Protein AF-A0A9X5XF66-F1 (afdb_monomer_lite)

pLDDT: mean 83.91, std 6.06, range [62.75, 95.19]

Radius of gyration: 17.58 Å; chains: 1; bounding box: 38×31×45 Å

Secondary structure (DSSP, 8-state):
--HHHHHHHTT--HHHHHHH-SSHHHHHHHHHHHHHHHHHHHHHHT-TT--S-HHHHHHHHHHHHHSHHHHHHHHHHHHHHT-TTTHHHHHHHHHHHHHHHHHHHHHHTT--TTSBTTB--

Structure (mmCIF, N/CA/C/O backbone):
data_AF-A0A9X5XF66-F1
#
_entry.id   AF-A0A9X5XF66-F1
#
loop_
_atom_site.group_PDB
_atom_site.id
_atom_site.type_symbol
_atom_site.label_atom_id
_atom_site.label_alt_id
_atom_site.label_comp_id
_atom_site.label_asym_id
_atom_site.label_entity_id
_atom_site.label_seq_id
_atom_site.pdbx_PDB_ins_code
_atom_site.Cartn_x
_atom_site.Cartn_y
_atom_site.Cartn_z
_atom_site.occupancy
_atom_site.B_iso_or_equiv
_atom_site.auth_seq_id
_atom_site.auth_comp_id
_atom_site.auth_asym_id
_atom_site.auth_atom_id
_atom_site.pdbx_PDB_model_num
ATOM 1 N N . SER A 1 1 ? -14.588 3.139 12.901 1.00 71.12 1 SER A N 1
ATOM 2 C CA . SER A 1 1 ? -14.802 1.946 13.754 1.00 71.12 1 SER A CA 1
ATOM 3 C C . SER A 1 1 ? -14.045 2.100 15.059 1.00 71.12 1 SER A C 1
ATOM 5 O O . SER A 1 1 ? -12.987 2.708 15.033 1.00 71.12 1 SER A O 1
ATOM 7 N N . THR A 1 2 ? -14.553 1.595 16.186 1.00 83.31 2 THR A N 1
ATOM 8 C CA . THR A 1 2 ? -13.814 1.597 17.467 1.00 83.31 2 THR A CA 1
ATOM 9 C C . THR A 1 2 ? -12.855 0.405 17.546 1.00 83.31 2 THR A C 1
ATOM 11 O O . THR A 1 2 ? -13.057 -0.585 16.840 1.00 83.31 2 THR A O 1
ATOM 14 N N . VAL A 1 3 ? -11.860 0.455 18.442 1.00 85.88 3 VAL A N 1
ATOM 15 C CA . VAL A 1 3 ? -10.942 -0.676 18.707 1.00 85.88 3 VAL A CA 1
ATOM 16 C C . VAL A 1 3 ? -11.712 -1.958 19.043 1.00 85.88 3 VAL A C 1
ATOM 18 O O . VAL A 1 3 ? -11.362 -3.031 18.569 1.00 85.88 3 VAL A O 1
ATOM 21 N N . SER A 1 4 ? -12.814 -1.856 19.795 1.00 85.88 4 SER A N 1
ATOM 22 C CA . SER A 1 4 ? -13.634 -3.022 20.160 1.00 85.88 4 SER A CA 1
ATOM 23 C C . SER A 1 4 ? -14.348 -3.657 18.962 1.00 85.88 4 SER A C 1
ATOM 25 O O . SER A 1 4 ? -14.392 -4.879 18.876 1.00 85.88 4 SER A O 1
ATOM 27 N N . VAL A 1 5 ? -14.856 -2.851 18.019 1.00 90.44 5 VAL A N 1
ATOM 28 C CA . VAL A 1 5 ? -15.474 -3.365 16.780 1.00 90.44 5 VAL A CA 1
ATOM 29 C C . VAL A 1 5 ? -14.429 -4.040 15.890 1.00 90.44 5 VAL A C 1
ATOM 31 O O . VAL A 1 5 ? -14.720 -5.040 15.239 1.00 90.44 5 VAL A O 1
ATOM 34 N N . VAL A 1 6 ? -13.205 -3.506 15.850 1.00 89.31 6 VAL A N 1
ATOM 35 C CA . VAL A 1 6 ? -12.104 -4.144 15.115 1.00 89.31 6 VAL A CA 1
ATOM 36 C C . VAL A 1 6 ? -11.703 -5.462 15.778 1.00 89.31 6 VAL A C 1
ATOM 38 O O . VAL A 1 6 ? -11.550 -6.456 15.077 1.00 89.31 6 VAL A O 1
ATOM 41 N N . ALA A 1 7 ? -11.610 -5.496 17.109 1.00 91.00 7 ALA A N 1
ATOM 42 C CA . ALA A 1 7 ? -11.276 -6.697 17.871 1.00 91.00 7 ALA A CA 1
ATOM 43 C C . ALA A 1 7 ? -12.265 -7.845 17.617 1.00 91.00 7 ALA A C 1
ATOM 45 O O . ALA A 1 7 ? -11.851 -8.962 17.322 1.00 91.00 7 ALA A O 1
ATOM 46 N N . GLU A 1 8 ? -13.566 -7.543 17.656 1.00 93.00 8 GLU A N 1
ATOM 47 C CA . GLU A 1 8 ? -14.634 -8.502 17.358 1.00 93.00 8 GLU A CA 1
ATOM 48 C C . GLU A 1 8 ? -14.480 -9.101 15.955 1.00 93.00 8 GLU A C 1
ATOM 50 O O . GLU A 1 8 ? -14.481 -10.320 15.794 1.00 93.00 8 GLU A O 1
ATOM 55 N N . ARG A 1 9 ? -14.268 -8.252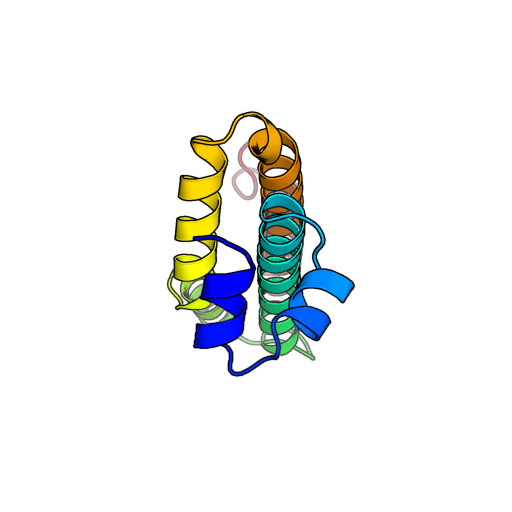 14.942 1.00 92.88 9 ARG A N 1
ATOM 56 C CA . ARG A 1 9 ? -14.077 -8.696 13.552 1.00 92.88 9 ARG A CA 1
ATOM 57 C C . ARG A 1 9 ? -12.788 -9.487 13.345 1.00 92.88 9 ARG A C 1
ATOM 59 O O . ARG A 1 9 ? -12.752 -10.359 12.486 1.00 92.88 9 ARG A O 1
ATOM 66 N N . ALA A 1 10 ? -11.745 -9.175 14.108 1.00 91.12 10 ALA A N 1
ATOM 67 C CA . ALA A 1 10 ? -10.463 -9.869 14.065 1.00 91.12 10 ALA A CA 1
ATOM 68 C C . ALA A 1 10 ? -10.441 -11.154 14.917 1.00 91.12 10 ALA A C 1
ATOM 70 O O . ALA A 1 10 ? -9.427 -11.846 14.935 1.00 91.12 10 ALA A O 1
ATOM 71 N N . GLY A 1 11 ? -11.525 -11.478 15.634 1.00 94.69 11 GLY A N 1
ATOM 72 C CA . GLY A 1 11 ? -11.590 -12.657 16.502 1.00 94.69 11 GLY A CA 1
ATOM 73 C C . GLY A 1 11 ? -10.692 -12.570 17.741 1.00 94.69 11 GLY A C 1
ATOM 74 O O . GLY A 1 11 ? -10.374 -13.596 18.339 1.00 94.69 11 GLY A O 1
ATOM 75 N N . VAL A 1 12 ? -10.277 -11.364 18.142 1.00 95.19 12 VAL A N 1
ATOM 76 C CA . VAL A 1 12 ? -9.430 -11.139 19.324 1.00 95.19 12 VAL A CA 1
ATOM 77 C C . VAL A 1 12 ? -10.238 -10.557 20.479 1.00 95.19 12 VAL A C 1
ATOM 79 O O . VAL A 1 12 ? -11.230 -9.848 20.296 1.00 95.19 12 VAL A O 1
ATOM 82 N N . SER A 1 13 ? -9.814 -10.844 21.711 1.00 94.06 13 SER A N 1
ATOM 83 C CA . SER A 1 13 ? -10.511 -10.326 22.887 1.00 94.06 13 SER A CA 1
ATOM 84 C C . SER A 1 13 ? -10.379 -8.802 22.984 1.00 94.06 13 SER A C 1
ATOM 86 O O . SER A 1 13 ? -9.344 -8.217 22.656 1.00 94.06 13 SER A O 1
ATOM 88 N N . ARG A 1 14 ? -11.422 -8.143 23.507 1.00 89.00 14 ARG A N 1
ATOM 89 C CA . ARG A 1 14 ? -11.399 -6.692 23.763 1.00 89.00 14 ARG A CA 1
ATOM 90 C C . ARG A 1 14 ? -10.244 -6.286 24.685 1.00 89.00 14 ARG A C 1
ATOM 92 O O . ARG A 1 14 ? -9.637 -5.249 24.453 1.00 89.00 14 ARG A O 1
ATOM 99 N N . GLY A 1 15 ? -9.934 -7.104 25.695 1.00 90.19 15 GLY A N 1
ATOM 100 C CA . GLY A 1 15 ? -8.834 -6.854 26.631 1.00 90.19 15 GLY A CA 1
ATOM 101 C C . GLY A 1 15 ? -7.459 -6.921 25.965 1.00 90.19 15 GLY A C 1
ATOM 102 O O . GLY A 1 15 ? -6.638 -6.040 26.196 1.00 90.19 15 GLY A O 1
ATOM 103 N N . ALA A 1 16 ? -7.231 -7.899 25.081 1.00 90.25 16 ALA A N 1
ATOM 104 C CA . ALA A 1 16 ? -5.992 -7.984 24.307 1.00 90.25 16 ALA A CA 1
ATOM 105 C C . ALA A 1 16 ? -5.852 -6.792 23.349 1.00 90.25 16 ALA A C 1
ATOM 107 O O . ALA A 1 16 ? -4.815 -6.135 23.322 1.00 90.25 16 ALA A O 1
ATOM 108 N N . ALA A 1 17 ? -6.918 -6.451 22.620 1.00 90.56 17 ALA A N 1
ATOM 109 C CA . ALA A 1 17 ? -6.899 -5.308 21.711 1.00 90.56 17 ALA A CA 1
ATOM 110 C C . ALA A 1 17 ? -6.652 -3.979 22.442 1.00 90.56 17 ALA A C 1
ATOM 112 O O . ALA A 1 17 ? -5.861 -3.178 21.964 1.00 90.56 17 ALA A O 1
ATOM 113 N N . GLN A 1 18 ? -7.266 -3.759 23.611 1.00 88.94 18 GLN A N 1
ATOM 114 C CA . GLN A 1 18 ? -7.029 -2.558 24.426 1.00 88.94 18 GLN A CA 1
ATOM 115 C C . GLN A 1 18 ? -5.636 -2.521 25.058 1.00 88.94 18 GLN A C 1
ATOM 117 O O . GLN A 1 18 ? -5.085 -1.440 25.260 1.00 88.94 18 GLN A O 1
ATOM 122 N N . HIS A 1 19 ? -5.070 -3.686 25.381 1.00 91.31 19 HIS A N 1
ATOM 123 C CA . HIS A 1 19 ? -3.703 -3.780 25.877 1.00 91.31 19 HIS A CA 1
ATOM 124 C C . HIS A 1 19 ? -2.695 -3.312 24.819 1.00 91.31 19 HIS A C 1
ATOM 126 O O . HIS A 1 19 ? -1.781 -2.561 25.148 1.00 91.31 19 HIS A O 1
ATOM 132 N N . HIS A 1 20 ? -2.895 -3.703 23.556 1.00 90.56 20 HIS A N 1
ATOM 133 C CA . HIS A 1 20 ? -2.045 -3.277 22.440 1.00 90.56 20 HIS A CA 1
ATOM 134 C C . HIS A 1 20 ? -2.364 -1.864 21.936 1.00 90.56 20 HIS A C 1
ATOM 136 O O . HIS A 1 20 ? -1.454 -1.113 21.598 1.00 90.56 20 HIS A O 1
ATOM 142 N N . PHE A 1 21 ? -3.642 -1.487 21.910 1.00 92.88 21 PHE A N 1
ATOM 143 C CA . PHE A 1 21 ? -4.117 -0.227 21.347 1.00 92.88 21 PHE A CA 1
ATOM 144 C C . PHE A 1 21 ? -5.092 0.444 22.310 1.00 92.88 21 PHE A C 1
ATOM 146 O O . PHE A 1 21 ? -6.286 0.130 22.348 1.00 92.88 21 PHE A O 1
ATOM 153 N N . ARG A 1 22 ? -4.577 1.396 23.094 1.00 88.19 22 ARG A N 1
ATOM 154 C CA . ARG A 1 22 ? -5.396 2.163 24.045 1.00 88.19 22 ARG A CA 1
ATOM 155 C C . ARG A 1 22 ? -6.435 3.024 23.341 1.00 88.19 22 ARG A C 1
ATOM 157 O O . ARG A 1 22 ? -7.522 3.221 23.881 1.00 88.19 22 ARG A O 1
ATOM 164 N N . THR A 1 23 ? -6.104 3.531 22.157 1.00 87.62 23 THR A N 1
ATOM 165 C CA . THR A 1 23 ? -6.971 4.412 21.376 1.00 87.62 23 THR A CA 1
ATOM 166 C C . THR A 1 23 ? -7.201 3.872 19.966 1.00 87.62 23 THR A C 1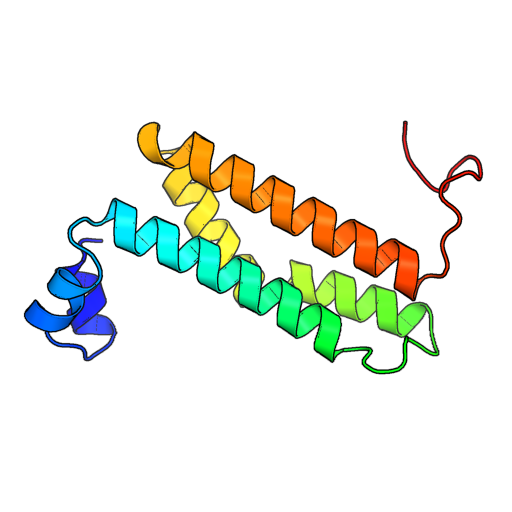
ATOM 168 O O . THR A 1 23 ? -6.498 2.979 19.482 1.00 87.62 23 THR A O 1
ATOM 171 N N . ARG A 1 24 ? -8.227 4.401 19.292 1.00 85.50 24 ARG A N 1
ATOM 172 C CA . ARG A 1 24 ? -8.495 4.071 17.886 1.00 85.50 24 ARG A CA 1
ATOM 173 C C . ARG A 1 24 ? -7.357 4.577 17.001 1.00 85.50 24 ARG A C 1
ATOM 175 O O . ARG A 1 24 ? -7.015 3.927 16.021 1.00 85.50 24 ARG A O 1
ATOM 182 N N . GLU A 1 25 ? -6.799 5.718 17.363 1.00 83.38 25 GLU A N 1
ATOM 183 C CA . GLU A 1 25 ? -5.713 6.421 16.706 1.00 83.38 25 GLU A CA 1
ATOM 184 C C . GLU A 1 25 ? -4.422 5.594 16.758 1.00 83.38 25 GLU A C 1
ATOM 186 O O . GLU A 1 25 ? -3.730 5.487 15.745 1.00 83.38 25 GLU A O 1
ATOM 191 N N . ASP A 1 26 ? -4.137 4.938 17.890 1.00 85.50 26 ASP A N 1
ATOM 192 C CA . ASP A 1 26 ? -2.994 4.024 18.032 1.00 85.50 26 ASP A CA 1
ATOM 193 C C . ASP A 1 26 ? -3.145 2.798 17.126 1.00 85.50 26 ASP A C 1
ATOM 195 O O . ASP A 1 26 ? -2.231 2.462 16.374 1.00 85.50 26 ASP A O 1
ATOM 199 N N . LEU A 1 27 ? -4.324 2.162 17.146 1.00 88.00 27 LEU A N 1
ATOM 200 C CA . LEU A 1 27 ? -4.638 1.032 16.265 1.00 88.00 27 LEU A CA 1
ATOM 201 C C . LEU A 1 27 ? -4.502 1.423 14.793 1.00 88.00 27 LEU A C 1
ATOM 203 O O . LEU A 1 27 ? -3.957 0.674 13.987 1.00 88.00 27 LEU A O 1
ATOM 207 N N . PHE A 1 28 ? -5.026 2.593 14.443 1.00 84.19 28 PHE A N 1
ATOM 208 C CA . PHE A 1 28 ? -4.975 3.097 13.088 1.00 84.19 28 PHE A CA 1
ATOM 209 C C . PHE A 1 28 ? -3.529 3.341 12.648 1.00 84.19 28 PHE A C 1
ATOM 211 O O . PHE A 1 28 ? -3.131 2.842 11.600 1.00 84.19 28 PHE A O 1
ATOM 218 N N . THR A 1 29 ? -2.742 4.047 13.465 1.00 79.50 29 THR A N 1
ATOM 219 C CA . THR A 1 29 ? -1.325 4.342 13.195 1.00 79.50 29 THR A CA 1
ATOM 220 C C . THR A 1 29 ? -0.543 3.049 12.963 1.00 79.50 29 THR A C 1
ATOM 222 O O . THR A 1 29 ? 0.090 2.899 11.919 1.00 79.50 29 THR A O 1
ATOM 225 N N . ALA A 1 30 ? -0.689 2.074 13.864 1.00 85.69 30 ALA A N 1
ATOM 226 C CA . ALA A 1 30 ? -0.037 0.774 13.742 1.00 85.69 30 ALA A CA 1
ATOM 227 C C . ALA A 1 30 ? -0.471 0.004 12.484 1.00 85.69 30 ALA A C 1
ATOM 229 O O . ALA A 1 30 ? 0.348 -0.653 11.846 1.00 85.69 30 ALA A O 1
ATOM 230 N N . ALA A 1 31 ? -1.745 0.096 12.089 1.00 85.38 31 ALA A N 1
ATOM 231 C CA . ALA A 1 31 ? -2.224 -0.527 10.860 1.00 85.38 31 ALA A CA 1
ATOM 232 C C . ALA A 1 31 ? -1.587 0.099 9.610 1.00 85.38 31 ALA A C 1
ATOM 234 O O . ALA A 1 31 ? -1.211 -0.634 8.696 1.00 85.38 31 ALA A O 1
ATOM 235 N N . VAL A 1 32 ? -1.439 1.431 9.559 1.00 78.06 32 VAL A N 1
ATOM 236 C CA . VAL A 1 32 ? -0.771 2.072 8.415 1.00 78.06 32 VAL A CA 1
ATOM 237 C C . VAL A 1 32 ? 0.712 1.691 8.379 1.00 78.06 32 VAL A C 1
ATOM 239 O O . VAL A 1 32 ? 1.216 1.344 7.311 1.00 78.06 32 VAL A O 1
ATOM 242 N N . GLU A 1 33 ? 1.402 1.707 9.524 1.00 79.31 33 GLU A N 1
ATOM 243 C CA . GLU A 1 33 ? 2.812 1.301 9.635 1.00 79.31 33 GLU A CA 1
ATOM 244 C C . GLU A 1 33 ? 3.026 -0.143 9.180 1.00 79.31 33 GLU A C 1
ATOM 246 O O . GLU A 1 33 ? 3.902 -0.403 8.358 1.00 79.31 33 GLU A O 1
ATOM 251 N N . TYR A 1 34 ? 2.180 -1.067 9.636 1.00 85.44 34 TYR A N 1
ATOM 252 C CA . TYR A 1 34 ? 2.218 -2.461 9.203 1.00 85.44 34 TYR A CA 1
ATOM 253 C C . TYR A 1 34 ? 2.064 -2.585 7.682 1.00 85.44 34 TYR A C 1
ATOM 255 O O . TYR A 1 34 ? 2.882 -3.219 7.021 1.00 85.44 34 TYR A O 1
ATOM 263 N N . VAL A 1 35 ? 1.062 -1.917 7.099 1.00 80.94 35 VAL A N 1
ATOM 264 C CA . VAL A 1 35 ? 0.842 -1.925 5.645 1.00 80.94 35 VAL A CA 1
ATOM 265 C C . VAL A 1 35 ? 2.055 -1.371 4.886 1.00 80.94 35 VAL A C 1
ATOM 267 O O . VAL A 1 35 ? 2.413 -1.898 3.834 1.00 80.94 35 VAL A O 1
ATOM 270 N N . ALA A 1 36 ? 2.707 -0.330 5.402 1.00 75.44 36 ALA A N 1
ATOM 271 C CA . ALA A 1 36 ? 3.915 0.243 4.815 1.00 75.44 36 ALA A CA 1
ATOM 272 C C . ALA A 1 36 ? 5.117 -0.723 4.838 1.00 75.44 36 ALA A C 1
ATOM 274 O O . ALA A 1 36 ? 5.821 -0.855 3.830 1.00 75.44 36 ALA A O 1
ATOM 275 N N . GLU A 1 37 ? 5.342 -1.408 5.961 1.00 80.88 37 GLU A N 1
ATOM 276 C CA . GLU A 1 37 ? 6.419 -2.396 6.098 1.00 80.88 37 GLU A CA 1
ATOM 277 C C . GLU A 1 37 ? 6.179 -3.630 5.224 1.00 80.88 37 GLU A C 1
ATOM 279 O O . GLU A 1 37 ? 7.093 -4.078 4.528 1.00 80.88 37 GLU A O 1
ATOM 284 N N . GLU A 1 38 ? 4.944 -4.132 5.173 1.00 84.38 38 GLU A N 1
ATOM 285 C CA . GLU A 1 38 ? 4.568 -5.256 4.309 1.00 84.38 38 GLU A CA 1
ATOM 286 C C . GLU A 1 38 ? 4.779 -4.916 2.831 1.00 84.38 38 GLU A C 1
ATOM 288 O O . GLU A 1 38 ? 5.332 -5.719 2.084 1.00 84.38 38 GLU A O 1
ATOM 293 N N . ARG A 1 39 ? 4.422 -3.697 2.399 1.00 79.75 39 ARG A N 1
ATOM 294 C CA . ARG A 1 39 ? 4.675 -3.237 1.022 1.00 79.75 39 ARG A CA 1
ATOM 295 C C . ARG A 1 39 ? 6.160 -3.196 0.689 1.00 79.75 39 ARG A C 1
ATOM 297 O O . ARG A 1 39 ? 6.557 -3.659 -0.376 1.00 79.75 39 ARG A O 1
ATOM 304 N N . SER A 1 40 ? 6.967 -2.655 1.598 1.00 74.94 40 SER A N 1
ATOM 305 C CA . SER A 1 40 ? 8.419 -2.557 1.412 1.00 74.94 40 SER A CA 1
ATOM 306 C C . SER A 1 40 ? 9.068 -3.943 1.376 1.00 74.94 40 SER A C 1
ATOM 308 O O . SER A 1 40 ? 9.958 -4.202 0.569 1.00 74.94 40 SER A O 1
ATOM 310 N N . THR A 1 41 ? 8.597 -4.856 2.225 1.00 82.12 41 THR A N 1
ATOM 311 C CA . THR A 1 41 ? 9.069 -6.244 2.292 1.00 82.12 41 THR A CA 1
ATOM 312 C C . THR A 1 41 ? 8.671 -7.035 1.052 1.00 82.12 41 THR A C 1
ATOM 314 O O . THR A 1 41 ? 9.529 -7.679 0.456 1.00 82.12 41 THR A O 1
ATOM 317 N N . ALA A 1 42 ? 7.414 -6.929 0.613 1.00 79.69 42 ALA A N 1
ATOM 318 C CA . ALA A 1 42 ? 6.937 -7.559 -0.614 1.00 79.69 42 ALA A CA 1
ATOM 319 C C . ALA A 1 42 ? 7.753 -7.099 -1.826 1.00 79.69 42 ALA A C 1
ATOM 321 O O . ALA A 1 42 ? 8.176 -7.927 -2.623 1.00 79.69 42 ALA A O 1
ATOM 322 N N . LEU A 1 43 ? 8.043 -5.799 -1.928 1.00 73.50 43 LEU A N 1
ATOM 323 C CA . LEU A 1 43 ? 8.836 -5.261 -3.029 1.00 73.50 43 LEU A CA 1
ATOM 324 C C . LEU A 1 43 ? 10.275 -5.808 -3.036 1.00 73.50 43 LEU A C 1
ATOM 326 O O . LEU A 1 43 ? 10.756 -6.230 -4.084 1.00 73.50 43 LEU A O 1
ATOM 330 N N . ARG A 1 44 ? 10.946 -5.856 -1.876 1.00 74.69 44 ARG A N 1
ATOM 331 C CA . ARG A 1 44 ? 12.294 -6.446 -1.755 1.00 74.69 44 ARG A CA 1
ATOM 332 C C . ARG A 1 44 ? 12.310 -7.944 -2.068 1.00 74.69 44 ARG A C 1
ATOM 334 O O . ARG A 1 44 ? 13.264 -8.435 -2.661 1.00 74.69 44 ARG A O 1
ATOM 341 N N . ALA A 1 45 ? 11.253 -8.663 -1.698 1.00 81.50 45 ALA A N 1
ATOM 342 C CA . ALA A 1 45 ? 11.139 -10.099 -1.934 1.00 81.50 45 ALA A CA 1
ATOM 343 C C . ALA A 1 45 ? 10.935 -10.470 -3.414 1.00 81.50 45 ALA A C 1
ATOM 345 O O . ALA A 1 45 ? 11.179 -11.618 -3.777 1.00 81.50 45 ALA A O 1
ATOM 346 N N . LEU A 1 46 ? 10.505 -9.532 -4.267 1.00 73.75 46 LEU A N 1
ATOM 347 C CA . LEU A 1 46 ? 10.311 -9.795 -5.698 1.00 73.75 46 LEU A CA 1
ATOM 348 C C . LEU A 1 46 ? 11.635 -9.968 -6.454 1.00 73.75 46 LEU A C 1
ATOM 350 O O . LEU A 1 46 ? 11.655 -10.645 -7.477 1.00 73.75 46 LEU A O 1
ATOM 354 N N . PHE A 1 47 ? 12.735 -9.400 -5.949 1.00 75.62 47 PHE A N 1
ATOM 355 C CA . PHE A 1 47 ? 14.024 -9.373 -6.649 1.00 75.62 47 PHE A CA 1
ATOM 356 C C . PHE A 1 47 ? 15.206 -9.625 -5.696 1.00 75.62 47 PHE A C 1
ATOM 358 O O . PHE A 1 47 ? 16.071 -8.761 -5.548 1.00 75.62 47 PHE A O 1
ATOM 365 N N . PRO A 1 48 ? 15.273 -10.797 -5.035 1.00 72.06 48 PRO A N 1
ATOM 366 C CA . PRO A 1 48 ? 16.288 -11.082 -4.018 1.00 72.06 48 PRO A CA 1
ATOM 367 C C . PRO A 1 48 ? 17.724 -11.079 -4.566 1.00 72.06 48 PRO A C 1
ATOM 369 O O . PRO A 1 48 ? 18.654 -10.806 -3.814 1.00 72.06 48 PRO A O 1
ATOM 372 N N . GLU A 1 49 ? 17.903 -11.340 -5.864 1.00 75.69 49 GLU A N 1
ATOM 373 C CA . GLU A 1 49 ? 19.200 -11.278 -6.559 1.00 75.69 49 GLU A CA 1
ATOM 374 C C . GLU A 1 49 ? 19.262 -10.147 -7.605 1.00 75.69 49 GLU A C 1
ATOM 376 O O . GLU A 1 49 ? 20.128 -10.134 -8.477 1.00 75.69 49 GLU A O 1
ATOM 381 N N . GLY A 1 50 ? 18.335 -9.186 -7.526 1.00 69.31 50 GLY A N 1
ATOM 382 C CA . GLY A 1 50 ? 18.099 -8.196 -8.575 1.00 69.31 50 GLY A CA 1
ATOM 383 C C . GLY A 1 50 ? 17.181 -8.717 -9.687 1.00 69.31 50 GLY A C 1
ATOM 384 O O . GLY A 1 50 ? 16.827 -9.895 -9.740 1.00 69.31 50 GLY A O 1
ATOM 385 N N . ALA A 1 51 ? 16.733 -7.813 -10.559 1.00 65.88 51 ALA A N 1
ATOM 386 C CA . ALA A 1 51 ? 15.847 -8.146 -11.669 1.00 65.88 51 ALA A CA 1
ATOM 387 C C . ALA A 1 51 ? 16.630 -8.372 -12.966 1.00 65.88 51 ALA A C 1
ATOM 389 O O . ALA A 1 51 ? 17.483 -7.561 -13.324 1.00 65.88 51 ALA A O 1
ATOM 390 N N . ALA A 1 52 ? 16.305 -9.439 -13.699 1.00 66.12 52 ALA A N 1
ATOM 391 C CA . ALA A 1 52 ? 16.919 -9.722 -14.998 1.00 66.12 52 ALA A CA 1
ATOM 392 C C . ALA A 1 52 ? 16.252 -8.949 -16.153 1.00 66.12 52 ALA A C 1
ATOM 394 O O . ALA A 1 52 ? 16.909 -8.651 -17.151 1.00 66.12 52 ALA A O 1
ATOM 395 N N . ASP A 1 53 ? 14.961 -8.610 -16.019 1.00 84.69 53 ASP A N 1
ATOM 396 C CA . ASP A 1 53 ? 14.174 -7.925 -17.047 1.00 84.69 53 ASP A CA 1
ATOM 397 C C . ASP A 1 53 ? 13.488 -6.660 -16.504 1.00 84.69 53 ASP A C 1
ATOM 399 O O . ASP A 1 53 ? 12.706 -6.681 -15.550 1.00 84.69 53 ASP A O 1
ATOM 403 N N . ARG A 1 54 ? 13.715 -5.539 -17.196 1.00 86.69 54 ARG A N 1
ATOM 404 C CA . ARG A 1 54 ? 13.058 -4.252 -16.950 1.00 86.69 54 ARG A CA 1
ATOM 405 C C . ARG A 1 54 ? 11.532 -4.361 -16.964 1.00 86.69 54 ARG A C 1
ATOM 407 O O . ARG A 1 54 ? 10.868 -3.655 -16.205 1.00 86.69 54 ARG A O 1
ATOM 414 N N . ARG A 1 55 ? 10.955 -5.201 -17.828 1.00 89.38 55 ARG A N 1
ATOM 415 C CA . ARG A 1 55 ? 9.498 -5.382 -17.904 1.00 89.38 55 ARG A CA 1
ATOM 416 C C . ARG A 1 55 ? 8.947 -5.975 -16.611 1.00 89.38 55 ARG A C 1
ATOM 418 O O . ARG A 1 55 ? 7.909 -5.514 -16.144 1.00 89.38 55 ARG A O 1
ATOM 425 N N . GLU A 1 56 ? 9.633 -6.958 -16.037 1.00 86.56 56 GLU A N 1
ATOM 426 C CA . GLU A 1 56 ? 9.237 -7.592 -14.776 1.00 86.56 56 GLU A CA 1
ATOM 427 C C . GLU A 1 56 ? 9.265 -6.588 -13.623 1.00 86.56 56 GLU A C 1
ATOM 429 O O . GLU A 1 56 ? 8.303 -6.514 -12.861 1.00 86.56 56 GLU A O 1
ATOM 434 N N . VAL A 1 57 ? 10.297 -5.738 -13.561 1.00 85.75 57 VAL A N 1
ATOM 435 C CA . VAL A 1 57 ? 10.377 -4.639 -12.581 1.00 85.75 57 VAL A CA 1
ATOM 436 C C . VAL A 1 57 ? 9.188 -3.695 -12.706 1.00 85.75 57 VAL A C 1
ATOM 438 O O . VAL A 1 57 ? 8.552 -3.362 -11.709 1.00 85.75 57 VAL A O 1
ATOM 441 N N . VAL A 1 58 ? 8.851 -3.271 -13.927 1.00 89.00 58 VAL A N 1
ATOM 442 C CA . VAL A 1 58 ? 7.723 -2.356 -14.150 1.00 89.00 58 VAL A CA 1
ATOM 443 C C . VAL A 1 58 ? 6.397 -3.001 -13.746 1.00 89.00 58 VAL 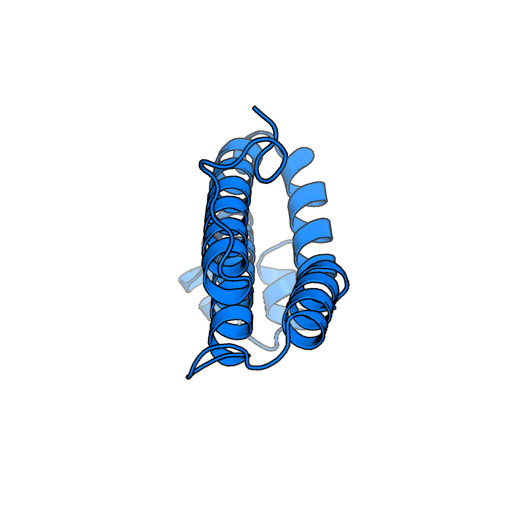A C 1
ATOM 445 O O . VAL A 1 58 ? 5.596 -2.348 -13.083 1.00 89.00 58 VAL A O 1
ATOM 448 N N . VAL A 1 59 ? 6.165 -4.270 -14.097 1.00 89.12 59 VAL A N 1
ATOM 449 C CA . VAL A 1 59 ? 4.946 -4.996 -13.697 1.00 89.12 59 VAL A CA 1
ATOM 450 C C . VAL A 1 59 ? 4.855 -5.102 -12.174 1.00 89.12 59 VAL A C 1
ATOM 452 O O . VAL A 1 59 ? 3.834 -4.726 -11.608 1.00 89.12 59 VAL A O 1
ATOM 455 N N . ALA A 1 60 ? 5.937 -5.506 -11.506 1.00 85.19 60 ALA A N 1
ATOM 456 C CA . ALA A 1 60 ? 6.009 -5.586 -10.049 1.00 85.19 60 ALA A CA 1
ATOM 457 C C . ALA A 1 60 ? 5.704 -4.245 -9.361 1.00 85.19 60 ALA A C 1
ATOM 459 O O . ALA A 1 60 ? 4.933 -4.189 -8.399 1.00 85.19 60 ALA A O 1
ATOM 460 N N . LEU A 1 61 ? 6.278 -3.149 -9.867 1.00 84.81 61 LEU A N 1
ATOM 461 C CA . LEU A 1 61 ? 6.009 -1.806 -9.355 1.00 84.81 61 LEU A CA 1
ATOM 462 C C . LEU A 1 61 ? 4.541 -1.415 -9.565 1.00 84.81 61 LEU A C 1
ATOM 464 O O . LEU A 1 61 ? 3.914 -0.896 -8.646 1.00 84.81 61 LEU A O 1
ATOM 468 N N . VAL A 1 62 ? 3.957 -1.692 -10.733 1.00 89.19 62 VAL A N 1
ATOM 469 C CA . VAL A 1 62 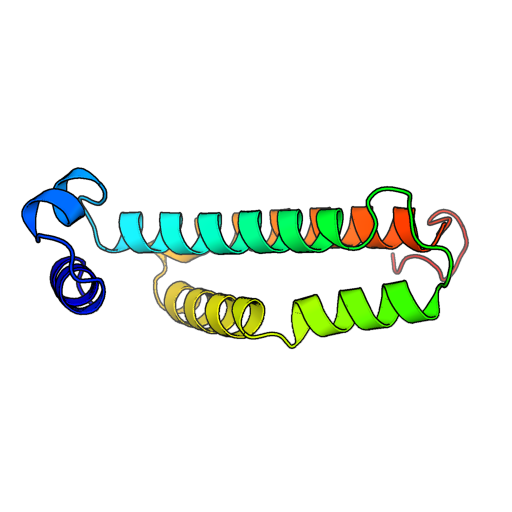? 2.530 -1.431 -10.988 1.00 89.19 62 VAL A CA 1
ATOM 470 C C . VAL A 1 62 ? 1.638 -2.259 -10.058 1.00 89.19 62 VAL A C 1
ATOM 472 O O . VAL A 1 62 ? 0.684 -1.725 -9.486 1.00 89.19 62 VAL A O 1
ATOM 475 N N . ASP A 1 63 ? 1.949 -3.532 -9.836 1.00 86.44 63 ASP A N 1
ATOM 476 C CA . ASP A 1 63 ? 1.179 -4.406 -8.945 1.00 86.44 63 ASP A CA 1
ATOM 477 C C . ASP 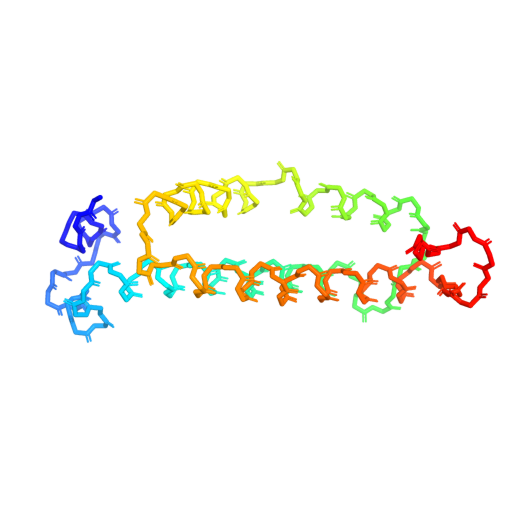A 1 63 ? 1.231 -3.923 -7.489 1.00 86.44 63 ASP A C 1
ATOM 479 O O . ASP A 1 63 ? 0.211 -3.925 -6.791 1.00 86.44 63 ASP A O 1
ATOM 483 N N . LEU A 1 64 ? 2.371 -3.378 -7.048 1.00 81.81 64 LEU A N 1
ATOM 484 C CA . LEU A 1 64 ? 2.507 -2.738 -5.736 1.00 81.81 64 LEU A CA 1
ATOM 485 C C . LEU A 1 64 ? 1.539 -1.556 -5.544 1.00 81.81 64 LEU A C 1
ATOM 487 O O . LEU A 1 64 ? 1.139 -1.277 -4.410 1.00 81.81 64 LEU A O 1
ATOM 491 N N . TYR A 1 65 ? 1.167 -0.859 -6.622 1.00 84.94 65 TYR A N 1
ATOM 492 C CA . TYR A 1 65 ? 0.243 0.284 -6.613 1.00 84.94 65 TYR A CA 1
ATOM 493 C C . TYR A 1 65 ? -1.182 -0.053 -7.069 1.00 84.94 65 TYR A C 1
ATOM 495 O O . TYR A 1 65 ? -2.065 0.794 -6.993 1.00 84.94 65 TYR A O 1
ATOM 503 N N . THR A 1 66 ? -1.454 -1.272 -7.525 1.00 89.00 66 THR A N 1
ATOM 504 C CA . THR A 1 66 ? -2.807 -1.680 -7.954 1.00 89.00 66 THR A CA 1
ATOM 505 C C . THR A 1 66 ? -3.391 -2.812 -7.105 1.00 89.00 66 THR A C 1
ATOM 507 O O . THR A 1 66 ? -4.607 -3.057 -7.146 1.00 89.00 66 THR A O 1
ATOM 510 N N . GLY A 1 67 ? -2.551 -3.446 -6.284 1.00 85.75 67 GLY A N 1
ATOM 511 C CA . GLY A 1 67 ? -2.880 -4.581 -5.438 1.00 85.75 67 GLY A CA 1
ATOM 512 C C . GLY A 1 67 ? -3.753 -4.264 -4.213 1.00 85.75 67 GLY A C 1
ATOM 513 O O . GLY A 1 67 ? -3.997 -3.104 -3.861 1.00 85.75 67 GLY A O 1
ATOM 514 N N . PRO A 1 68 ? -4.229 -5.311 -3.516 1.00 86.38 68 PRO A N 1
ATOM 515 C CA . PRO A 1 68 ? -5.150 -5.180 -2.386 1.00 86.38 68 PRO A CA 1
ATOM 516 C C . PRO A 1 68 ? -4.553 -4.386 -1.219 1.00 86.38 68 PRO A C 1
ATOM 518 O O . PRO A 1 68 ? -5.262 -3.610 -0.580 1.00 86.38 68 PRO A O 1
ATOM 521 N N . LEU A 1 69 ? -3.247 -4.525 -0.979 1.00 80.94 69 LEU A N 1
ATOM 522 C CA . LEU A 1 69 ? -2.545 -3.819 0.091 1.00 80.94 69 LEU A CA 1
ATOM 523 C C . LEU A 1 69 ? -2.489 -2.303 -0.163 1.00 80.94 69 LEU A C 1
ATOM 525 O O . LEU A 1 69 ? -2.690 -1.517 0.762 1.00 80.94 69 LEU A O 1
ATOM 529 N N . PHE A 1 70 ? -2.319 -1.881 -1.423 1.00 84.12 70 PHE A N 1
ATOM 530 C CA . PHE A 1 70 ? -2.427 -0.471 -1.808 1.00 84.12 70 PHE A CA 1
ATOM 531 C C . PHE A 1 70 ? -3.838 0.071 -1.588 1.00 84.12 70 PHE A C 1
ATOM 533 O O . PHE A 1 70 ? -4.006 1.141 -1.013 1.00 84.12 70 PHE A O 1
ATOM 540 N N . ARG A 1 71 ? -4.865 -0.683 -1.995 1.00 88.56 71 ARG A N 1
ATOM 541 C CA . ARG A 1 71 ? -6.267 -0.279 -1.797 1.00 88.56 71 ARG A CA 1
ATOM 542 C C . ARG A 1 71 ? -6.617 -0.142 -0.315 1.00 88.56 71 ARG A C 1
ATOM 544 O O . ARG A 1 71 ? -7.308 0.800 0.063 1.00 88.56 71 ARG A O 1
ATOM 551 N N . ALA A 1 72 ? -6.111 -1.042 0.530 1.00 85.69 72 ALA A N 1
ATOM 552 C CA . ALA A 1 72 ? -6.244 -0.923 1.978 1.00 85.69 72 ALA A CA 1
ATOM 553 C C . ALA A 1 72 ? -5.548 0.346 2.503 1.00 85.69 72 ALA A C 1
ATOM 555 O O . ALA A 1 72 ? -6.166 1.107 3.246 1.00 85.69 72 ALA A O 1
ATOM 556 N N . ALA A 1 73 ? -4.314 0.618 2.059 1.00 81.44 73 ALA A N 1
ATOM 557 C CA . ALA A 1 73 ? -3.586 1.841 2.404 1.00 81.44 73 ALA A CA 1
ATOM 558 C C . ALA A 1 73 ? -4.352 3.109 1.992 1.00 81.44 73 ALA A C 1
ATOM 560 O O . ALA A 1 73 ? -4.489 4.019 2.802 1.00 81.44 73 ALA A O 1
ATOM 561 N N . LEU A 1 74 ? -4.917 3.147 0.779 1.00 85.69 74 LEU A N 1
ATOM 562 C CA . LEU A 1 74 ? -5.728 4.267 0.292 1.00 85.69 74 LEU A CA 1
ATOM 563 C C . LEU A 1 74 ? -6.929 4.544 1.200 1.00 85.69 74 LEU A C 1
ATOM 565 O O . LEU A 1 74 ? -7.189 5.697 1.539 1.00 85.69 74 LEU A O 1
ATOM 569 N N . HIS A 1 75 ? -7.656 3.505 1.622 1.00 85.44 75 HIS A N 1
ATOM 570 C CA . HIS A 1 75 ? -8.775 3.680 2.550 1.00 85.44 75 HIS A CA 1
ATOM 571 C C . HIS A 1 75 ? -8.321 4.244 3.898 1.00 85.44 75 HIS A C 1
ATOM 573 O O . HIS A 1 75 ? -9.022 5.077 4.474 1.00 85.44 75 HIS A O 1
ATOM 579 N N . LEU A 1 76 ? -7.151 3.824 4.390 1.00 81.31 76 LEU A N 1
ATOM 580 C CA . LEU A 1 76 ? -6.552 4.410 5.585 1.00 81.31 76 LEU A CA 1
ATOM 581 C C . LEU A 1 76 ? -6.219 5.889 5.322 1.00 81.31 76 LEU A C 1
ATOM 583 O O . LEU A 1 76 ? -6.713 6.759 6.030 1.00 81.31 76 LEU A O 1
ATOM 587 N N . TRP A 1 77 ? -5.488 6.225 4.264 1.00 82.38 77 TRP A N 1
ATOM 588 C CA . TRP A 1 77 ? -5.117 7.613 3.971 1.00 82.38 77 TRP A CA 1
ATOM 589 C C . TRP A 1 77 ? -6.317 8.553 3.826 1.00 82.38 77 TRP A C 1
ATOM 591 O O . TRP A 1 77 ? -6.299 9.645 4.389 1.00 82.38 77 TRP A O 1
ATOM 601 N N . VAL A 1 78 ? -7.395 8.109 3.175 1.00 85.25 78 VAL A N 1
ATOM 602 C CA . VAL A 1 78 ? -8.653 8.871 3.086 1.00 85.25 78 VAL A CA 1
ATOM 603 C C . VAL A 1 78 ? -9.322 9.023 4.455 1.00 85.25 78 VAL A C 1
ATOM 605 O O . VAL A 1 78 ? -9.866 10.080 4.771 1.00 85.25 78 VAL A O 1
ATOM 608 N N . ALA A 1 79 ? -9.299 7.995 5.303 1.00 81.94 79 ALA A N 1
ATOM 609 C CA . ALA A 1 79 ? -9.819 8.125 6.662 1.00 81.94 79 ALA A CA 1
ATOM 610 C C . ALA A 1 79 ? -9.000 9.146 7.474 1.00 81.94 79 ALA A C 1
ATOM 612 O O . ALA A 1 79 ? -9.575 10.019 8.119 1.00 81.94 79 ALA A O 1
ATOM 613 N N . ALA A 1 80 ? -7.671 9.092 7.381 1.00 79.94 80 ALA A N 1
ATOM 614 C CA . ALA A 1 80 ? -6.775 9.995 8.095 1.00 79.94 80 ALA A CA 1
ATOM 615 C C . ALA A 1 80 ? -6.808 11.436 7.577 1.00 79.94 80 ALA A C 1
ATOM 617 O O . ALA A 1 80 ? -6.646 12.363 8.364 1.00 79.94 80 ALA A O 1
ATOM 618 N N . SER A 1 81 ? -7.060 11.664 6.283 1.00 76.38 81 SER A N 1
ATOM 619 C CA . SER A 1 81 ? -7.173 13.025 5.738 1.00 76.38 81 SER A CA 1
ATOM 620 C C . SER A 1 81 ? -8.336 13.814 6.349 1.00 76.38 81 SER A C 1
ATOM 622 O O . SER A 1 81 ? -8.301 15.045 6.347 1.00 76.38 81 SER A O 1
ATOM 624 N N . ASN A 1 82 ? -9.338 13.104 6.880 1.00 81.81 82 ASN A N 1
ATOM 625 C CA . ASN A 1 82 ? -10.496 13.658 7.582 1.00 81.81 82 ASN A CA 1
ATOM 626 C C . ASN A 1 82 ? -10.291 13.778 9.107 1.00 81.81 82 ASN A C 1
ATOM 628 O O . ASN A 1 82 ? -11.154 14.318 9.794 1.00 81.81 82 ASN A O 1
ATOM 632 N N . GLU A 1 83 ? -9.170 13.292 9.649 1.00 82.75 83 GLU A N 1
ATOM 633 C CA . GLU A 1 83 ? -8.838 13.339 11.076 1.00 82.75 83 GLU A CA 1
ATOM 634 C C . GLU A 1 83 ? -7.543 14.151 11.266 1.00 82.75 83 GLU A C 1
ATOM 636 O O . GLU A 1 83 ? -6.440 13.625 11.142 1.00 82.75 83 GLU A O 1
ATOM 641 N N . GLU A 1 84 ? -7.667 15.452 11.570 1.00 81.44 84 GLU A N 1
ATOM 642 C CA . GLU A 1 84 ? -6.550 16.424 11.644 1.00 81.44 84 GLU A CA 1
ATOM 643 C C . GLU A 1 84 ? -5.343 15.911 12.453 1.00 81.44 84 GLU A C 1
ATOM 645 O O . GLU A 1 84 ? -4.192 16.101 12.069 1.00 81.44 84 GLU A O 1
ATOM 650 N N . GLN A 1 85 ? -5.611 15.195 13.548 1.00 80.94 85 GLN A N 1
ATOM 651 C CA . GLN A 1 85 ? -4.595 14.653 14.454 1.00 80.94 85 GLN A CA 1
ATOM 652 C C . GLN A 1 85 ? -3.769 13.511 13.834 1.00 80.94 85 GLN A C 1
ATOM 654 O O . GLN A 1 85 ? -2.631 13.285 14.243 1.00 80.94 85 GLN A O 1
ATOM 659 N N . LEU A 1 86 ? -4.317 12.794 12.847 1.00 78.94 86 LEU A N 1
ATOM 660 C CA . LEU A 1 86 ? -3.652 11.682 12.160 1.00 78.94 86 LEU A CA 1
ATOM 661 C C . LEU A 1 86 ? -2.894 12.126 10.908 1.00 78.94 86 LEU A C 1
ATOM 663 O O . LEU A 1 86 ? -1.968 11.428 10.486 1.00 78.94 86 LEU A O 1
ATOM 667 N N . ARG A 1 87 ? -3.246 13.285 10.332 1.00 82.31 87 ARG A N 1
ATOM 668 C CA . ARG A 1 87 ? -2.640 13.793 9.091 1.00 82.31 87 ARG A CA 1
ATOM 669 C C . ARG A 1 87 ? -1.107 13.810 9.130 1.00 82.31 87 ARG A C 1
ATOM 671 O O . ARG A 1 87 ? -0.524 13.227 8.219 1.00 82.31 87 ARG A O 1
ATOM 678 N N . PRO A 1 88 ? -0.430 14.380 10.152 1.00 82.88 88 PRO A N 1
ATOM 679 C CA . PRO A 1 88 ? 1.032 14.462 10.146 1.00 82.88 88 PRO A CA 1
ATOM 680 C C . PRO A 1 88 ? 1.703 13.086 10.088 1.00 82.88 88 PRO A C 1
ATOM 682 O O . PRO A 1 88 ? 2.611 12.876 9.289 1.00 82.88 88 PRO A O 1
ATOM 685 N N . ARG A 1 89 ? 1.203 12.127 10.881 1.00 77.56 89 ARG A N 1
ATOM 686 C CA . ARG A 1 89 ? 1.739 10.757 10.944 1.00 77.56 89 ARG A CA 1
ATOM 687 C C . ARG A 1 89 ? 1.562 10.021 9.621 1.00 77.56 89 ARG A C 1
ATOM 689 O O . ARG A 1 89 ? 2.471 9.340 9.156 1.00 77.56 89 ARG A O 1
ATOM 696 N N . VAL A 1 90 ? 0.393 10.169 9.000 1.00 78.06 90 VAL A N 1
ATOM 697 C CA . VAL A 1 90 ? 0.103 9.522 7.719 1.00 78.06 90 VAL A CA 1
ATOM 698 C C . VAL A 1 90 ? 0.942 10.105 6.589 1.00 78.06 90 VAL A C 1
ATOM 700 O O . VAL A 1 90 ? 1.494 9.337 5.805 1.00 78.06 90 VAL A O 1
ATOM 703 N N . THR A 1 91 ? 1.094 11.427 6.528 1.00 82.31 91 THR A N 1
ATOM 704 C CA . THR A 1 91 ? 1.940 12.081 5.522 1.00 82.31 91 THR A CA 1
ATOM 705 C C . THR A 1 91 ? 3.410 11.691 5.677 1.00 82.31 91 THR A C 1
ATOM 707 O O . THR A 1 91 ? 4.079 11.409 4.684 1.00 82.31 91 THR A O 1
ATOM 710 N N . GLU A 1 92 ? 3.924 11.620 6.907 1.00 82.00 92 GLU A N 1
ATOM 711 C CA . GLU A 1 92 ? 5.293 11.158 7.157 1.00 82.00 92 GLU A CA 1
ATOM 712 C C . GLU A 1 92 ? 5.505 9.720 6.664 1.00 82.00 92 GLU A C 1
ATOM 714 O O . GLU A 1 92 ? 6.501 9.416 5.995 1.00 82.00 92 GLU A O 1
ATOM 719 N N . LEU A 1 93 ? 4.544 8.842 6.948 1.00 78.31 93 LEU A N 1
ATOM 720 C CA . LEU A 1 93 ? 4.595 7.451 6.535 1.00 78.31 93 LEU A CA 1
ATOM 721 C C . LEU A 1 93 ? 4.496 7.284 5.015 1.00 78.31 93 LEU A C 1
ATOM 723 O O . LEU A 1 93 ? 5.280 6.531 4.437 1.00 78.31 93 LEU A O 1
ATOM 727 N N . GLU A 1 94 ? 3.581 7.999 4.360 1.00 79.12 94 GLU A N 1
ATOM 728 C CA . GLU A 1 94 ? 3.467 8.027 2.900 1.00 79.12 94 GLU A CA 1
ATOM 729 C C . GLU A 1 94 ? 4.790 8.473 2.268 1.00 79.12 94 GLU A C 1
ATOM 731 O O . GLU A 1 94 ? 5.318 7.797 1.383 1.00 79.12 94 GLU A O 1
ATOM 736 N N . ALA A 1 95 ? 5.384 9.554 2.782 1.00 84.00 95 ALA A N 1
ATOM 737 C CA . ALA A 1 95 ? 6.653 10.064 2.287 1.00 84.00 95 ALA A CA 1
ATOM 738 C C . ALA A 1 95 ? 7.790 9.041 2.465 1.00 84.00 95 ALA A C 1
ATOM 740 O O . ALA A 1 95 ? 8.643 8.903 1.587 1.00 84.00 95 ALA A O 1
ATOM 741 N N . ARG A 1 96 ? 7.811 8.296 3.578 1.00 80.81 96 ARG A N 1
ATOM 742 C CA . ARG A 1 96 ? 8.787 7.222 3.823 1.00 80.81 96 ARG A CA 1
ATOM 743 C C . ARG A 1 96 ? 8.628 6.070 2.828 1.00 80.81 96 ARG A C 1
ATOM 745 O O . ARG A 1 96 ? 9.617 5.676 2.215 1.00 80.81 96 ARG A O 1
ATOM 752 N N . VAL A 1 97 ? 7.402 5.585 2.620 1.00 78.00 97 VAL A N 1
ATOM 753 C CA . VAL A 1 97 ? 7.097 4.506 1.659 1.00 78.00 97 VAL A CA 1
ATOM 754 C C . VAL A 1 97 ? 7.407 4.929 0.225 1.00 78.00 97 VAL A C 1
ATOM 756 O O . VAL A 1 97 ? 7.988 4.152 -0.534 1.00 78.00 97 VAL A O 1
ATOM 759 N N . GLY A 1 98 ? 7.060 6.164 -0.144 1.00 82.69 98 GLY A N 1
ATOM 760 C CA . GLY A 1 98 ? 7.360 6.728 -1.458 1.00 82.69 98 GLY A CA 1
ATOM 761 C C . GLY A 1 98 ? 8.863 6.776 -1.729 1.00 82.69 98 GLY A C 1
ATOM 762 O O . GLY A 1 98 ? 9.313 6.290 -2.764 1.00 82.69 98 GLY A O 1
ATOM 763 N N . ARG A 1 99 ? 9.660 7.271 -0.768 1.00 86.62 99 ARG A N 1
ATOM 764 C CA . ARG A 1 99 ? 11.132 7.289 -0.878 1.00 86.62 99 ARG A CA 1
ATOM 765 C C . ARG A 1 99 ? 11.737 5.891 -0.990 1.00 86.62 99 ARG A C 1
ATOM 767 O O . ARG A 1 99 ? 12.706 5.716 -1.723 1.00 86.62 99 ARG A O 1
ATOM 774 N N . GLU A 1 100 ? 11.205 4.915 -0.260 1.00 83.06 100 GLU A N 1
ATOM 775 C CA . GLU A 1 100 ? 11.684 3.531 -0.319 1.00 83.06 100 GLU A CA 1
ATOM 776 C C . GLU A 1 100 ? 11.390 2.889 -1.675 1.00 83.06 100 GLU A C 1
ATOM 778 O O . GLU A 1 100 ? 12.285 2.337 -2.310 1.00 83.06 100 GLU A O 1
ATOM 783 N N . THR A 1 101 ? 10.151 3.036 -2.149 1.00 81.81 101 THR A N 1
ATOM 784 C CA . THR A 1 101 ? 9.721 2.501 -3.446 1.00 81.81 101 THR A CA 1
ATOM 785 C C . THR A 1 101 ? 10.523 3.126 -4.586 1.00 81.81 101 THR A C 1
ATOM 787 O O . THR A 1 101 ? 10.970 2.411 -5.478 1.00 81.81 101 THR A O 1
ATOM 790 N N . HIS A 1 102 ? 10.769 4.441 -4.526 1.00 87.81 102 HIS A N 1
ATOM 791 C CA . HIS A 1 102 ? 11.621 5.148 -5.486 1.00 87.81 102 HIS A CA 1
ATOM 792 C C . HIS A 1 102 ? 13.048 4.599 -5.501 1.00 87.81 102 HIS A C 1
ATOM 794 O O . HIS A 1 102 ? 13.568 4.280 -6.566 1.00 87.81 102 HIS A O 1
ATOM 800 N N . ARG A 1 103 ? 13.670 4.433 -4.325 1.00 86.00 103 ARG A N 1
ATOM 801 C CA . ARG A 1 103 ? 15.040 3.906 -4.222 1.00 86.00 103 ARG A CA 1
ATOM 802 C C . ARG A 1 103 ? 15.156 2.518 -4.845 1.00 86.00 103 ARG A C 1
ATOM 804 O O . ARG A 1 103 ? 16.060 2.286 -5.639 1.00 86.00 103 ARG A O 1
ATOM 811 N N . ILE A 1 104 ? 14.214 1.632 -4.524 1.00 82.12 104 ILE A N 1
ATOM 812 C CA . ILE A 1 104 ? 14.191 0.272 -5.067 1.00 82.12 104 ILE A CA 1
ATOM 813 C C . ILE A 1 104 ? 13.948 0.294 -6.583 1.00 82.12 104 ILE A C 1
ATOM 815 O O . ILE A 1 104 ? 14.597 -0.445 -7.316 1.00 82.12 104 ILE A O 1
ATOM 819 N N . ALA A 1 105 ? 13.069 1.167 -7.084 1.00 86.56 105 ALA A N 1
ATOM 820 C CA . ALA A 1 105 ? 12.849 1.310 -8.521 1.00 86.56 105 ALA A CA 1
ATOM 821 C C . ALA A 1 105 ? 14.120 1.761 -9.261 1.00 86.56 105 ALA A C 1
ATOM 823 O O . ALA A 1 105 ? 14.448 1.194 -10.300 1.00 86.56 105 ALA A O 1
ATOM 824 N N . VAL A 1 106 ? 14.852 2.743 -8.724 1.00 89.62 106 VAL A N 1
ATOM 825 C CA . VAL A 1 106 ? 16.125 3.219 -9.293 1.00 89.62 106 VAL A CA 1
ATOM 826 C C . VAL A 1 106 ? 17.161 2.097 -9.341 1.00 89.62 106 VAL A C 1
ATOM 828 O O . VAL A 1 106 ? 17.786 1.888 -10.380 1.00 89.62 106 VAL A O 1
ATOM 831 N N . GLU A 1 107 ? 17.298 1.348 -8.246 1.00 86.19 107 GLU A N 1
ATOM 832 C CA . GLU A 1 107 ? 18.229 0.224 -8.132 1.00 86.19 107 GLU A CA 1
ATOM 833 C C . GLU A 1 107 ? 17.906 -0.888 -9.140 1.00 86.19 107 GLU A C 1
ATOM 835 O O . GLU A 1 107 ? 18.755 -1.261 -9.949 1.00 86.19 107 GLU A O 1
ATOM 840 N N . LEU A 1 108 ? 16.659 -1.367 -9.161 1.00 84.06 108 LEU A N 1
ATOM 841 C CA . LEU A 1 108 ? 16.238 -2.480 -10.018 1.00 84.06 108 LEU A CA 1
ATOM 842 C C . LEU A 1 108 ? 16.233 -2.134 -11.508 1.00 84.06 108 LEU A C 1
ATOM 844 O O . LEU A 1 108 ? 16.448 -3.005 -12.347 1.00 84.06 108 LEU A O 1
ATOM 848 N N . LEU A 1 109 ? 15.972 -0.872 -11.854 1.00 87.88 109 LEU A N 1
ATOM 849 C CA . LEU A 1 109 ? 16.009 -0.403 -13.239 1.00 87.88 109 LEU A CA 1
ATOM 850 C C . LEU A 1 109 ? 17.420 -0.011 -13.695 1.00 87.88 109 LEU A C 1
ATOM 852 O O . LEU A 1 109 ? 17.572 0.376 -14.858 1.00 87.88 109 LEU A O 1
ATOM 856 N N . ALA A 1 110 ? 18.417 -0.069 -12.802 1.00 87.75 110 ALA A N 1
ATOM 857 C CA . ALA A 1 110 ? 19.755 0.484 -13.006 1.00 87.75 110 ALA A CA 1
ATOM 858 C C . ALA A 1 110 ? 19.701 1.923 -13.559 1.00 87.75 110 ALA A C 1
ATOM 860 O O . ALA A 1 110 ? 20.408 2.286 -14.504 1.00 87.75 110 ALA A O 1
ATOM 861 N N . ALA A 1 111 ? 18.788 2.732 -13.015 1.00 89.56 111 ALA A N 1
ATOM 862 C CA . ALA A 1 111 ? 18.542 4.082 -13.492 1.00 89.56 111 ALA A CA 1
ATOM 863 C C . ALA A 1 111 ? 19.613 5.045 -12.961 1.00 89.56 111 ALA A C 1
ATOM 865 O O . ALA A 1 111 ? 19.844 5.140 -11.760 1.00 89.56 111 ALA A O 1
ATOM 866 N N . ASP A 1 112 ? 20.244 5.797 -13.859 1.00 90.88 112 ASP A N 1
ATOM 867 C CA . ASP A 1 112 ? 21.168 6.871 -13.490 1.00 90.88 112 ASP A CA 1
ATOM 868 C C . ASP A 1 112 ? 20.409 8.199 -13.409 1.00 90.88 112 ASP A C 1
ATOM 870 O O . ASP A 1 112 ? 20.145 8.847 -14.424 1.00 90.88 112 ASP A O 1
ATOM 874 N N . GLU A 1 113 ? 20.052 8.5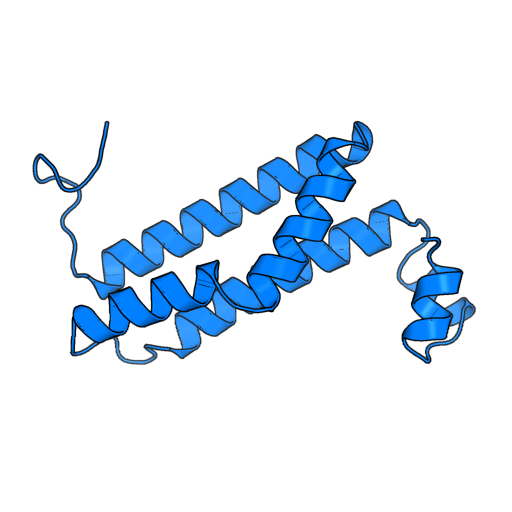96 -12.188 1.00 91.81 113 GLU A N 1
ATOM 875 C CA . GLU A 1 113 ? 19.293 9.821 -11.917 1.00 91.81 113 GLU A CA 1
ATOM 876 C C . GLU A 1 113 ? 20.059 11.117 -12.235 1.00 91.81 113 GLU A C 1
ATOM 878 O O . GLU A 1 113 ? 19.449 12.185 -12.258 1.00 91.81 113 GLU A O 1
ATOM 883 N N . SER A 1 114 ? 21.370 11.056 -12.510 1.00 91.00 114 SER A N 1
ATOM 884 C CA . SER A 1 114 ? 22.138 12.224 -12.964 1.00 91.00 114 SER A CA 1
ATOM 885 C C . SER A 1 114 ? 21.875 12.573 -14.434 1.00 91.00 114 SER A C 1
ATOM 887 O O . SER A 1 114 ? 22.165 13.688 -14.877 1.00 91.00 114 SER A O 1
ATOM 889 N N . ARG A 1 115 ? 21.308 11.636 -15.208 1.00 91.69 115 ARG A N 1
ATOM 890 C CA . ARG A 1 115 ? 21.017 11.837 -16.629 1.00 91.69 115 ARG A CA 1
ATOM 891 C C . ARG A 1 115 ? 19.746 12.674 -16.813 1.00 91.69 115 ARG A C 1
ATOM 893 O O . ARG A 1 115 ? 18.704 12.332 -16.245 1.00 91.69 115 ARG A O 1
ATOM 900 N N . PRO A 1 116 ? 19.775 13.712 -17.673 1.00 89.56 116 PRO A N 1
ATOM 901 C CA . PRO A 1 116 ? 18.584 14.494 -17.992 1.00 89.56 116 PRO A CA 1
ATOM 902 C C . PRO A 1 116 ? 17.419 13.606 -18.451 1.00 89.56 116 PRO A C 1
ATOM 904 O O . PRO A 1 116 ? 17.593 12.747 -19.317 1.00 89.56 116 PRO A O 1
ATOM 907 N N . GLY A 1 117 ? 16.237 13.821 -17.866 1.00 86.00 117 GLY A N 1
ATOM 908 C CA . GLY A 1 117 ? 15.012 13.077 -18.177 1.00 86.00 117 GLY A CA 1
ATOM 909 C C . GLY A 1 117 ? 14.791 11.789 -17.374 1.00 86.00 117 GLY A C 1
ATOM 910 O O . GLY A 1 117 ? 13.730 11.190 -17.512 1.00 86.00 117 GLY A O 1
ATOM 911 N N . VAL A 1 118 ? 15.742 11.360 -16.531 1.00 86.06 118 VAL A N 1
ATOM 912 C CA . VAL A 1 118 ? 15.540 10.216 -15.615 1.00 86.06 118 VAL A CA 1
ATOM 913 C C . VAL A 1 118 ? 14.828 10.640 -14.329 1.00 86.06 118 VAL A C 1
ATOM 915 O O . VAL A 1 118 ? 14.012 9.886 -13.804 1.00 86.06 118 VAL A O 1
ATOM 918 N N . ARG A 1 119 ? 15.091 11.860 -13.848 1.00 86.38 119 ARG A N 1
ATOM 919 C CA . ARG A 1 119 ? 14.436 12.460 -12.683 1.00 86.38 119 ARG A CA 1
ATOM 920 C C . ARG A 1 119 ? 13.840 13.810 -13.069 1.00 86.38 119 ARG A C 1
ATOM 922 O O . ARG A 1 119 ? 14.548 14.646 -13.629 1.00 86.38 119 ARG A O 1
ATOM 929 N N . GLU A 1 120 ? 12.560 14.021 -12.777 1.00 76.62 120 GLU A N 1
ATOM 930 C CA . GLU A 1 120 ? 11.955 15.354 -12.853 1.00 76.62 120 GLU A CA 1
ATOM 931 C C . GLU A 1 120 ? 12.461 16.189 -11.665 1.00 76.62 120 GLU A C 1
ATOM 933 O O . GLU A 1 120 ? 12.387 15.752 -10.513 1.00 76.62 120 GLU A O 1
ATOM 938 N N . THR A 1 121 ? 13.055 17.346 -11.964 1.00 62.75 121 THR A N 1
ATOM 939 C CA . THR A 1 121 ? 13.575 18.328 -10.995 1.00 62.75 121 THR A CA 1
ATOM 940 C C . THR A 1 121 ? 12.627 19.495 -10.828 1.00 62.75 121 THR A C 1
ATOM 942 O O . THR A 1 121 ? 12.156 19.979 -11.883 1.00 62.75 121 THR A O 1
#

Foldseek 3Di:
DWLCVVCVVVVHDPVVSCVQPVGPLSVLLVLLVVLLVVLLVQLCVQQVPADPDPVSLVVSLVCSCVDPSNVVNVVSQVVQVVPVVSNVSNVVSVVVSVVSSVVSSCVRNVNDPVDPPSDDD

Sequence (121 aa):
STVSVVAERAGVSRGAAQHHFRTREDLFTAAVEYVAEERSTALRALFPEGAADRREVVVALVDLYTGPLFRAALHLWVAASNEEQLRPRVTELEARVGRETHRIAVELLAADESRPGVRET